Protein AF-A0A8C4V2W6-F1 (afdb_monomer_lite)

Foldseek 3Di:
DDDDDPPDDPPCVVVVVVPPPDDPVPPDQPDWDWDDDLPQQKIWIARPVPRGTPDMDRHNDDDDDDDDDDDPDDDDDQDDDPDPDDRDDDD

Radius of gyration: 19.88 Å; chains: 1; bounding box: 50×43×42 Å

pLDDT: mean 74.64, std 21.14, range [40.97, 97.19]

InterPro domains:
  IPR001870 B30.2/SPRY domain [PS50188] (1-86)
  IPR013320 Concanavalin A-like lectin/glucanase domain superfamily [SSF49899] (11-83)
  IPR043136 B30.2/SPRY domain superfamily [G3DSA:2.60.120.920] (2-81)
  IPR050617 E3 ubiquitin-protein ligases and FN3/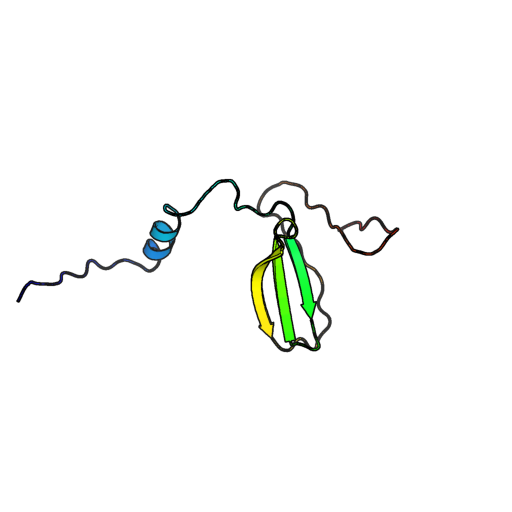SPRY domain-containing proteins [PTHR24099] (7-84)

Structure (mmCIF, N/CA/C/O backbone):
data_AF-A0A8C4V2W6-F1
#
_entry.id   AF-A0A8C4V2W6-F1
#
loop_
_atom_site.group_PDB
_atom_site.id
_atom_site.type_symbol
_atom_site.label_atom_id
_atom_site.label_alt_id
_atom_site.label_comp_id
_atom_site.label_asym_id
_atom_site.label_entity_id
_atom_site.label_seq_id
_atom_site.pdbx_PDB_ins_code
_atom_site.Cartn_x
_atom_site.Cartn_y
_atom_site.Cartn_z
_atom_site.occupancy
_atom_site.B_iso_or_equiv
_atom_site.auth_seq_id
_atom_site.auth_comp_id
_atom_site.auth_asym_id
_atom_site.auth_atom_id
_atom_site.pdbx_PDB_model_num
ATOM 1 N N . VAL A 1 1 ? -38.514 27.601 -28.407 1.00 40.97 1 VAL A N 1
ATOM 2 C CA . VAL A 1 1 ? -37.076 27.552 -28.056 1.00 40.97 1 VAL A CA 1
ATOM 3 C C . VAL A 1 1 ? -36.917 28.154 -26.669 1.00 40.97 1 VAL A C 1
ATOM 5 O O . VAL A 1 1 ? -37.137 29.354 -26.566 1.00 40.97 1 VAL A O 1
ATOM 8 N N . PRO A 1 2 ? -36.626 27.397 -25.600 1.00 42.88 2 PRO A N 1
ATOM 9 C CA . PRO A 1 2 ? -36.130 28.007 -24.377 1.00 42.88 2 PRO A CA 1
ATOM 10 C C . PRO A 1 2 ? -34.596 28.032 -24.408 1.00 42.88 2 PRO A C 1
ATOM 12 O O . PRO A 1 2 ? -33.949 27.029 -24.704 1.00 42.88 2 PRO A O 1
ATOM 15 N N . GLN A 1 3 ? -34.036 29.216 -24.163 1.00 46.38 3 GLN A N 1
ATOM 16 C CA . GLN A 1 3 ? -32.604 29.498 -24.058 1.00 46.38 3 GLN A CA 1
ATOM 17 C C . GLN A 1 3 ? -31.958 28.659 -22.948 1.00 46.38 3 GLN A C 1
ATOM 19 O O . GLN A 1 3 ? -32.285 28.821 -21.775 1.00 46.38 3 GLN A O 1
ATOM 24 N N . SER A 1 4 ? -30.996 27.811 -23.307 1.00 43.28 4 SER A N 1
ATOM 25 C CA . SER A 1 4 ? -30.037 27.246 -22.360 1.00 43.28 4 SER A CA 1
ATOM 26 C C . SER A 1 4 ? -28.887 28.236 -22.170 1.00 43.28 4 SER A C 1
ATOM 28 O O . SER A 1 4 ? -27.994 28.325 -23.013 1.00 43.28 4 SER A O 1
ATOM 30 N N . SER A 1 5 ? -28.902 28.983 -21.070 1.00 44.28 5 SER A N 1
ATOM 31 C CA . SER A 1 5 ? -27.718 29.715 -20.618 1.00 44.28 5 SER A CA 1
ATOM 32 C C . SER A 1 5 ? -26.833 28.751 -19.835 1.00 44.28 5 SER A C 1
ATOM 34 O O . SER A 1 5 ? -27.136 28.412 -18.693 1.00 44.28 5 SER A O 1
ATOM 36 N N . ILE A 1 6 ? -25.752 28.281 -20.457 1.00 44.78 6 ILE A N 1
ATOM 37 C CA . ILE A 1 6 ? -24.688 27.560 -19.753 1.00 44.78 6 ILE A CA 1
ATOM 38 C C . ILE A 1 6 ? -23.882 28.613 -18.990 1.00 44.78 6 ILE A C 1
ATOM 40 O O . ILE A 1 6 ? -23.078 29.339 -19.571 1.00 44.78 6 ILE A O 1
ATOM 44 N N . LEU A 1 7 ? -24.133 28.726 -17.686 1.00 49.38 7 LEU A N 1
ATOM 45 C CA . LEU A 1 7 ? -23.199 29.365 -16.764 1.00 49.38 7 LEU A CA 1
ATOM 46 C C . LEU A 1 7 ? -21.939 28.494 -16.730 1.00 49.38 7 LEU A C 1
ATOM 48 O O . LEU A 1 7 ? -22.007 27.318 -16.379 1.00 49.38 7 LEU A O 1
ATOM 52 N N . GLY A 1 8 ? -20.813 29.061 -17.164 1.00 52.41 8 GLY A N 1
ATOM 53 C CA . GLY A 1 8 ? -19.520 28.387 -17.188 1.00 52.41 8 GLY A CA 1
ATOM 54 C C . GLY A 1 8 ? -19.110 27.967 -15.782 1.00 52.41 8 GLY A C 1
ATOM 55 O O . GLY A 1 8 ? -18.709 28.798 -14.971 1.00 52.41 8 GLY A O 1
ATOM 56 N N . LEU A 1 9 ? -19.233 26.676 -15.498 1.00 51.31 9 LEU A N 1
ATOM 57 C CA . LEU A 1 9 ? -18.681 26.063 -14.304 1.00 51.31 9 LEU A CA 1
ATOM 58 C C . LEU A 1 9 ? -17.224 25.701 -14.603 1.00 51.31 9 LEU A C 1
ATOM 60 O O . LEU A 1 9 ? -16.954 24.902 -15.497 1.00 51.31 9 LEU A O 1
ATOM 64 N N . SER A 1 10 ? -16.287 26.338 -13.898 1.00 57.91 10 SER A N 1
ATOM 65 C CA . SER A 1 10 ? -14.869 25.976 -13.950 1.00 57.91 10 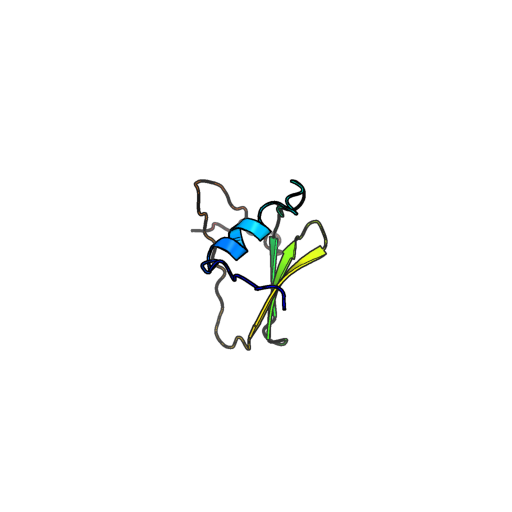SER A CA 1
ATOM 66 C C . SER A 1 10 ? -14.656 24.563 -13.405 1.00 57.91 10 SER A C 1
ATOM 68 O O . SER A 1 10 ? -15.400 24.125 -12.527 1.00 57.91 10 SER A O 1
ATOM 70 N N . ASP A 1 11 ? -13.600 23.885 -13.862 1.00 54.09 11 ASP A N 1
ATOM 71 C CA . ASP A 1 11 ? -13.269 22.479 -13.553 1.00 54.09 11 ASP A CA 1
ATOM 72 C C . ASP A 1 11 ? -13.302 22.109 -12.054 1.00 54.09 11 ASP A C 1
ATOM 74 O O . ASP A 1 11 ? -13.485 20.951 -11.684 1.00 54.09 11 ASP A O 1
ATOM 78 N N . THR A 1 12 ? -13.176 23.092 -11.164 1.00 53.09 12 THR A N 1
ATOM 79 C CA . THR A 1 12 ? -13.225 22.933 -9.707 1.00 53.09 12 THR A CA 1
ATOM 80 C C . THR A 1 12 ? -14.628 22.765 -9.116 1.00 53.09 12 THR A C 1
ATOM 82 O O . THR A 1 12 ? -14.747 22.246 -8.007 1.00 53.09 12 THR A O 1
ATOM 85 N N . SER A 1 13 ? -15.708 23.151 -9.805 1.00 50.94 13 SER A N 1
ATOM 86 C CA . SER A 1 13 ? -17.056 23.070 -9.214 1.00 50.94 13 SER A CA 1
ATOM 87 C C . SER A 1 13 ? -17.610 21.642 -9.174 1.00 50.94 13 SER A C 1
ATOM 89 O O . SER A 1 13 ? -18.447 21.340 -8.323 1.00 50.94 13 SER A O 1
ATOM 91 N N . TRP A 1 14 ? -17.133 20.758 -10.060 1.00 47.12 14 TRP A N 1
ATOM 92 C CA . TRP A 1 14 ? -17.469 19.331 -10.034 1.00 47.12 14 TRP A CA 1
ATOM 93 C C . TRP A 1 14 ? -16.968 18.652 -8.756 1.00 47.12 14 TRP A C 1
ATOM 95 O O . TRP A 1 14 ? -17.675 17.825 -8.184 1.00 47.12 14 TRP A O 1
ATOM 105 N N . PHE A 1 15 ? -15.793 19.049 -8.260 1.00 50.66 15 PHE A N 1
ATOM 106 C CA . PHE A 1 15 ? -15.236 18.511 -7.017 1.00 50.66 15 PHE A CA 1
ATOM 107 C C . PHE A 1 15 ? -16.037 18.946 -5.786 1.00 50.66 15 PHE A C 1
ATOM 109 O O . PHE A 1 15 ? -16.242 18.151 -4.871 1.00 50.66 15 PHE A O 1
ATOM 116 N N . SER A 1 16 ? -16.549 20.178 -5.781 1.00 49.12 16 SER A N 1
ATOM 117 C CA . SER A 1 16 ? -17.320 20.704 -4.650 1.00 49.12 16 SER A CA 1
ATOM 118 C C . SER A 1 16 ? -18.712 20.083 -4.539 1.00 49.12 16 SER A C 1
ATOM 120 O O . SER A 1 16 ? -19.190 19.871 -3.427 1.00 49.12 16 SER A O 1
ATOM 122 N N . LEU A 1 17 ? -19.360 19.744 -5.662 1.00 46.62 17 LEU A N 1
ATOM 123 C CA . LEU A 1 17 ? -20.680 19.109 -5.626 1.00 46.62 17 LEU A CA 1
ATOM 124 C C . LEU A 1 17 ? -20.627 17.614 -5.260 1.00 46.62 17 LEU A C 1
ATOM 126 O O . LEU A 1 17 ? -21.610 17.075 -4.765 1.00 46.62 17 LEU A O 1
ATOM 130 N N . ALA A 1 18 ? -19.486 16.948 -5.434 1.00 52.69 18 ALA A N 1
ATOM 131 C CA . ALA A 1 18 ? -19.307 15.567 -4.984 1.00 52.69 18 ALA A CA 1
ATOM 132 C C . ALA A 1 18 ? -19.092 15.452 -3.459 1.00 52.69 18 ALA A C 1
ATOM 134 O O . ALA A 1 18 ? -19.267 14.378 -2.888 1.00 52.69 18 ALA A O 1
ATOM 135 N N . ALA A 1 19 ? -18.729 16.550 -2.786 1.00 50.62 19 ALA A N 1
ATOM 136 C CA . ALA A 1 19 ? -18.332 16.527 -1.379 1.00 50.62 19 ALA A CA 1
ATOM 137 C C . ALA A 1 19 ? -19.499 16.550 -0.370 1.00 50.62 19 ALA A C 1
ATOM 139 O O . ALA A 1 19 ? -19.279 16.249 0.801 1.00 50.62 19 ALA A O 1
ATOM 140 N N . TRP A 1 20 ? -20.726 16.894 -0.783 1.00 45.06 20 TRP A N 1
ATOM 141 C CA . TRP A 1 20 ? -21.836 17.176 0.145 1.00 45.06 20 TRP A CA 1
ATOM 1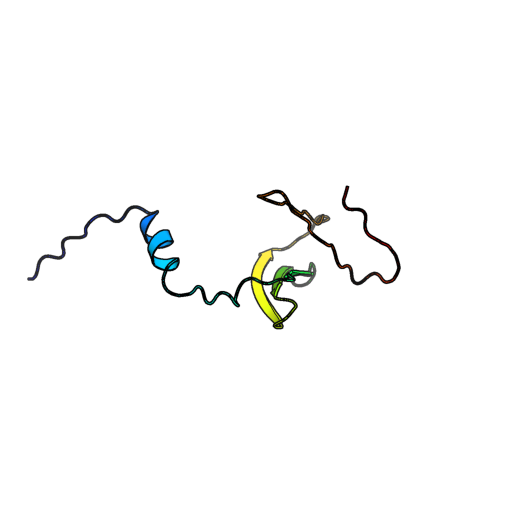42 C C . TRP A 1 20 ? -22.970 16.143 0.155 1.00 45.06 20 TRP A C 1
ATOM 144 O O . TRP A 1 20 ? -23.817 16.232 1.038 1.00 45.06 20 TRP A O 1
ATOM 154 N N . GLU A 1 21 ? -22.972 15.127 -0.719 1.00 45.56 21 GLU A N 1
ATOM 155 C CA . GLU A 1 21 ? -24.028 14.095 -0.689 1.00 45.56 21 GLU A CA 1
ATOM 156 C C . GLU A 1 21 ? -23.636 12.708 -0.163 1.00 45.56 21 GLU A C 1
ATOM 158 O O . GLU A 1 21 ? -24.538 11.920 0.101 1.00 45.56 21 GLU A O 1
ATOM 163 N N . VAL A 1 22 ? -22.368 12.374 0.109 1.00 49.91 22 VAL A N 1
ATOM 164 C CA . VAL A 1 22 ? -22.069 11.080 0.764 1.00 49.91 22 VAL A CA 1
ATOM 165 C C . VAL A 1 22 ? -20.841 11.150 1.670 1.00 49.91 22 VAL A C 1
ATOM 167 O O . VAL A 1 22 ? -19.774 10.639 1.354 1.00 49.91 22 VAL A O 1
ATOM 170 N N . THR A 1 23 ? -20.982 11.730 2.858 1.00 49.41 23 THR A N 1
ATOM 171 C CA . THR A 1 23 ? -20.063 11.432 3.969 1.00 49.41 23 THR A CA 1
ATOM 172 C C . THR A 1 23 ? -20.858 10.957 5.172 1.00 49.41 23 THR A C 1
ATOM 174 O O . THR A 1 23 ? -21.028 11.647 6.173 1.00 49.41 23 THR A O 1
ATOM 177 N N . CYS A 1 24 ? -21.329 9.711 5.102 1.00 50.09 24 CYS A N 1
ATOM 178 C CA . CYS A 1 24 ? -21.537 8.953 6.328 1.00 50.09 24 CYS A CA 1
ATOM 179 C C . CYS A 1 24 ? -20.166 8.864 7.038 1.00 50.09 24 CYS A C 1
ATOM 181 O O . CYS A 1 24 ? -19.219 8.349 6.436 1.00 50.09 24 CYS A O 1
ATOM 183 N N . PRO A 1 25 ? -20.025 9.307 8.303 1.00 49.28 25 PRO A N 1
ATOM 184 C CA . PRO A 1 25 ? -18.756 9.278 9.049 1.00 49.28 25 PRO A CA 1
ATOM 185 C C . PRO A 1 25 ? -18.107 7.888 9.142 1.00 49.28 25 PRO A C 1
ATOM 187 O O . PRO A 1 25 ? -16.929 7.757 9.456 1.00 49.28 25 PRO A O 1
ATOM 190 N N . SER A 1 26 ? -18.870 6.842 8.832 1.00 50.16 26 SER A N 1
ATOM 191 C CA . SER A 1 26 ? -18.475 5.442 8.852 1.00 50.16 26 SER A CA 1
ATOM 192 C C . SER A 1 26 ? -17.706 4.964 7.611 1.00 50.16 26 SER A C 1
ATOM 194 O O . SER A 1 26 ? -17.481 3.760 7.506 1.00 50.16 26 SER A O 1
ATOM 196 N N . GLN A 1 27 ? -17.338 5.821 6.651 1.00 59.25 27 GLN A N 1
ATOM 197 C CA . GLN A 1 27 ? -16.678 5.384 5.405 1.00 59.25 27 GLN A CA 1
ATOM 198 C C . GLN A 1 27 ? -15.149 5.529 5.376 1.00 59.25 27 GLN A C 1
ATOM 200 O O . GLN A 1 27 ? -14.522 4.999 4.461 1.00 59.25 27 GLN A O 1
ATOM 205 N N . HIS A 1 28 ? -14.530 6.176 6.365 1.00 76.44 28 HIS A N 1
ATOM 206 C CA . HIS A 1 28 ? -13.070 6.273 6.427 1.00 76.44 28 HIS A CA 1
ATOM 207 C C . HIS A 1 28 ? -12.487 4.929 6.895 1.00 76.44 28 HIS A C 1
ATOM 209 O O . HIS A 1 28 ? -12.771 4.524 8.024 1.00 76.44 28 HIS A O 1
ATOM 215 N N . PRO A 1 29 ? -11.717 4.204 6.061 1.00 83.50 29 PRO A N 1
ATOM 216 C CA . PRO A 1 29 ? -11.128 2.933 6.472 1.00 83.50 29 PRO A CA 1
ATOM 217 C C . PRO A 1 29 ? -10.123 3.178 7.602 1.00 83.50 29 PRO A C 1
ATOM 219 O O . PRO A 1 29 ? -9.214 3.992 7.444 1.00 83.50 29 PRO A O 1
ATOM 222 N N . THR A 1 30 ? -10.247 2.466 8.727 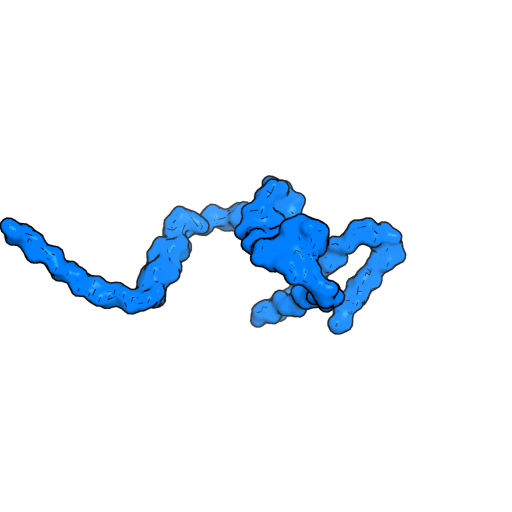1.00 88.31 30 THR A N 1
ATOM 223 C CA . THR A 1 30 ? -9.229 2.547 9.793 1.00 88.31 30 THR A CA 1
ATOM 224 C C . THR A 1 30 ? -8.012 1.684 9.462 1.00 88.31 30 THR A C 1
ATOM 226 O O . THR A 1 30 ? -6.903 1.939 9.932 1.00 88.31 30 THR A O 1
ATOM 229 N N . ARG A 1 31 ? -8.213 0.681 8.595 1.00 90.25 31 ARG A N 1
ATOM 230 C CA . ARG A 1 31 ? -7.178 -0.201 8.064 1.00 90.25 31 ARG A CA 1
ATOM 231 C C . ARG A 1 31 ? -7.336 -0.374 6.559 1.00 90.25 31 ARG A C 1
ATOM 233 O O . ARG A 1 31 ? -8.362 -0.849 6.070 1.00 90.25 31 ARG A O 1
ATOM 240 N N . ILE A 1 32 ? -6.276 -0.038 5.834 1.00 92.44 32 ILE A N 1
ATOM 241 C CA . ILE A 1 32 ? -6.180 -0.247 4.390 1.00 92.44 32 ILE A CA 1
ATOM 242 C C . ILE A 1 32 ? -5.264 -1.441 4.143 1.00 92.44 32 ILE A C 1
ATOM 244 O O . ILE A 1 32 ? -4.133 -1.475 4.625 1.00 92.44 32 ILE A O 1
ATOM 248 N N . GLY A 1 33 ? -5.761 -2.420 3.396 1.00 92.44 33 GLY A N 1
ATOM 249 C CA . GLY A 1 33 ? -4.948 -3.490 2.844 1.00 92.44 33 GLY A CA 1
ATOM 250 C C . GLY A 1 33 ? -4.460 -3.136 1.443 1.00 92.44 33 GLY A C 1
ATOM 251 O O . GLY A 1 33 ? -5.154 -2.455 0.685 1.00 92.44 33 GLY A O 1
ATOM 252 N N . ILE A 1 34 ? -3.254 -3.595 1.111 1.00 93.81 34 ILE A N 1
ATOM 253 C CA . ILE A 1 34 ? -2.606 -3.363 -0.181 1.00 93.81 34 ILE A CA 1
ATOM 254 C C . ILE A 1 34 ? -2.168 -4.718 -0.737 1.00 93.81 34 ILE A C 1
ATOM 256 O O . ILE A 1 34 ? -1.477 -5.470 -0.050 1.00 93.81 34 ILE A O 1
ATOM 260 N N . LEU A 1 35 ? -2.561 -5.028 -1.973 1.00 93.69 35 LEU A N 1
ATOM 261 C CA . LEU A 1 35 ? -2.160 -6.242 -2.683 1.00 93.69 35 LEU A CA 1
ATOM 262 C C . LEU A 1 35 ? -1.507 -5.873 -4.014 1.00 93.69 35 LEU A C 1
ATOM 264 O O . LEU A 1 35 ? -2.160 -5.296 -4.883 1.00 93.69 35 LEU A O 1
ATOM 268 N N . LEU A 1 36 ? -0.238 -6.243 -4.175 1.00 95.62 36 LEU A N 1
ATOM 269 C CA . LEU A 1 36 ? 0.493 -6.148 -5.434 1.00 95.62 36 LEU A CA 1
ATOM 270 C C . LEU A 1 36 ? 0.598 -7.539 -6.071 1.00 95.62 36 LEU A C 1
ATOM 272 O O . LEU A 1 36 ? 1.284 -8.414 -5.550 1.00 95.62 36 LEU A O 1
ATOM 276 N N . ASP A 1 37 ? -0.075 -7.724 -7.203 1.00 95.50 37 ASP A N 1
ATOM 277 C CA . ASP A 1 37 ? -0.068 -8.946 -8.004 1.00 95.50 37 ASP A CA 1
ATOM 278 C C . ASP A 1 37 ? 0.662 -8.692 -9.332 1.00 95.50 37 ASP A C 1
ATOM 280 O O . ASP A 1 37 ? 0.106 -8.124 -10.278 1.00 95.50 37 ASP A O 1
ATOM 284 N N . TYR A 1 38 ? 1.925 -9.122 -9.401 1.00 96.38 38 TYR A N 1
ATOM 285 C CA . TYR A 1 38 ? 2.752 -9.007 -10.606 1.00 96.38 38 TYR A CA 1
ATOM 286 C C . TYR A 1 38 ? 2.230 -9.873 -11.755 1.00 96.38 38 TYR A C 1
ATOM 288 O O . TYR A 1 38 ? 2.251 -9.442 -12.906 1.00 96.38 38 TYR A O 1
ATOM 296 N N . SER A 1 39 ? 1.738 -11.078 -11.454 1.00 96.50 39 SER A N 1
ATOM 297 C CA . SER A 1 39 ? 1.267 -12.019 -12.474 1.00 96.50 39 SER A CA 1
ATOM 298 C C . SER A 1 39 ? -0.021 -11.521 -13.125 1.00 96.50 39 SER A C 1
ATOM 300 O O . SER A 1 39 ? -0.166 -11.572 -14.345 1.00 96.50 39 SER A O 1
ATOM 302 N N . GLY A 1 40 ? -0.961 -11.028 -12.317 1.00 95.75 40 GLY A N 1
ATOM 303 C CA . GLY A 1 40 ? -2.220 -10.457 -12.789 1.00 95.75 40 GLY A CA 1
ATOM 304 C C . GLY A 1 40 ? -2.113 -9.009 -13.269 1.00 95.75 40 GLY A C 1
ATOM 305 O O . GLY A 1 40 ? -3.074 -8.507 -13.862 1.00 95.75 40 GLY A O 1
ATOM 306 N N . GLY A 1 41 ? -0.977 -8.344 -13.027 1.00 96.81 41 GLY A N 1
ATOM 307 C CA . GLY A 1 41 ? -0.706 -6.961 -13.419 1.00 96.81 41 GLY A CA 1
ATOM 308 C C . GLY A 1 41 ? -1.593 -5.952 -12.690 1.00 96.81 41 GLY A C 1
ATOM 309 O O . GLY A 1 41 ? -2.222 -5.099 -13.328 1.00 96.81 41 GLY A O 1
ATOM 310 N N . ARG A 1 42 ? -1.741 -6.094 -11.366 1.00 96.81 42 ARG A N 1
ATOM 311 C CA . ARG A 1 42 ? -2.673 -5.277 -10.574 1.00 96.81 42 ARG A CA 1
ATOM 312 C C . ARG A 1 42 ? -2.090 -4.852 -9.236 1.00 96.81 42 ARG A C 1
ATOM 314 O O . ARG A 1 42 ? -1.428 -5.628 -8.559 1.00 96.81 42 ARG A O 1
ATOM 321 N N . LEU A 1 43 ? -2.428 -3.630 -8.841 1.00 96.94 43 LEU A N 1
ATOM 322 C CA . LEU A 1 43 ? -2.271 -3.126 -7.481 1.00 96.94 43 LEU A CA 1
ATOM 323 C C . LEU A 1 43 ? -3.660 -2.776 -6.947 1.00 96.94 43 LEU A C 1
ATOM 325 O O . LEU A 1 43 ? -4.380 -1.995 -7.570 1.00 96.94 43 LEU A O 1
ATOM 329 N N . LEU A 1 44 ? -4.044 -3.371 -5.823 1.00 94.88 44 LEU A N 1
ATOM 330 C CA . LEU A 1 44 ? -5.358 -3.210 -5.209 1.00 94.88 44 LEU A CA 1
ATOM 331 C C . LEU A 1 44 ? -5.222 -2.588 -3.822 1.00 94.88 44 LEU A C 1
ATOM 333 O O . LEU A 1 44 ? -4.371 -2.998 -3.035 1.00 94.88 44 LEU A O 1
ATOM 337 N N . PHE A 1 45 ? -6.116 -1.651 -3.521 1.00 94.94 45 PHE A N 1
ATOM 338 C CA . PHE A 1 45 ? -6.316 -1.078 -2.195 1.00 94.94 45 PHE A CA 1
ATOM 339 C C . PHE A 1 45 ? -7.706 -1.473 -1.713 1.00 94.94 45 PHE A C 1
ATOM 341 O O . PHE A 1 45 ? -8.685 -1.291 -2.440 1.00 94.94 45 PHE A O 1
ATOM 348 N N . PHE A 1 46 ? -7.812 -2.000 -0.499 1.00 92.12 46 PHE A N 1
ATOM 349 C CA . PHE A 1 46 ? -9.080 -2.454 0.063 1.00 92.12 46 PHE A CA 1
ATOM 350 C C . PHE A 1 46 ? -9.264 -1.990 1.506 1.00 92.12 46 PHE A C 1
ATOM 352 O O . PHE A 1 46 ? -8.302 -1.832 2.255 1.00 92.12 46 PHE A O 1
ATOM 359 N N . ASN A 1 47 ? -10.517 -1.782 1.903 1.00 91.38 47 ASN A N 1
ATOM 360 C CA . ASN A 1 47 ? -10.886 -1.634 3.300 1.00 91.38 47 ASN A CA 1
ATOM 361 C C . ASN A 1 47 ? -10.780 -3.017 3.948 1.00 91.38 47 ASN A C 1
ATOM 363 O O . ASN A 1 47 ? -11.598 -3.897 3.677 1.00 91.38 47 ASN A O 1
ATOM 367 N N . ALA A 1 48 ? -9.765 -3.205 4.788 1.00 88.69 48 ALA A N 1
ATOM 368 C CA . ALA A 1 48 ? -9.477 -4.496 5.404 1.00 88.69 48 ALA A CA 1
ATOM 369 C C . ALA A 1 48 ? -10.525 -4.919 6.447 1.00 88.69 48 ALA A C 1
ATOM 371 O O . ALA A 1 48 ? -10.562 -6.080 6.830 1.00 88.69 48 ALA A O 1
ATOM 372 N N . GLU A 1 49 ? -11.373 -3.998 6.904 1.00 89.56 49 GLU A N 1
ATOM 373 C CA . GLU A 1 49 ? -12.438 -4.282 7.870 1.00 89.56 49 GLU A CA 1
ATOM 374 C C . GLU A 1 49 ? -13.737 -4.722 7.187 1.00 89.56 49 GLU A C 1
ATOM 376 O O . GLU A 1 49 ? -14.586 -5.344 7.817 1.00 89.56 49 GLU A O 1
ATOM 381 N N . ARG A 1 50 ? -13.922 -4.357 5.912 1.00 84.19 50 ARG A N 1
ATOM 382 C CA . ARG A 1 50 ? -15.187 -4.535 5.178 1.00 84.19 50 ARG A CA 1
ATOM 383 C C . ARG A 1 50 ? -15.062 -5.329 3.885 1.00 84.19 50 ARG A C 1
ATOM 385 O O . ARG A 1 50 ? -16.027 -5.386 3.132 1.00 84.19 50 ARG A O 1
ATOM 392 N N . GLU A 1 51 ? -13.877 -5.865 3.603 1.00 80.19 51 GLU A N 1
ATOM 393 C CA . GLU A 1 51 ? -13.581 -6.635 2.385 1.00 80.19 51 GLU A CA 1
ATOM 394 C C . GLU A 1 51 ? -13.972 -5.901 1.085 1.00 80.19 51 GLU A C 1
ATOM 396 O O . GLU A 1 51 ? -14.328 -6.503 0.074 1.00 80.19 51 GLU A O 1
ATOM 401 N N . LEU A 1 52 ? -13.899 -4.567 1.102 1.00 89.62 52 LEU A N 1
ATOM 402 C CA . LEU A 1 52 ? -14.319 -3.716 -0.008 1.00 89.62 52 LEU A CA 1
ATOM 403 C C . LEU A 1 52 ? -13.103 -3.183 -0.762 1.00 89.62 52 LEU A C 1
ATOM 405 O O . LEU A 1 52 ? -12.246 -2.533 -0.163 1.00 89.62 52 LEU A O 1
ATOM 409 N N . VAL A 1 53 ? -13.051 -3.379 -2.082 1.00 90.88 53 VAL A N 1
ATOM 410 C CA . VAL A 1 53 ? -12.037 -2.738 -2.933 1.00 90.88 53 VAL A CA 1
ATOM 411 C C . VAL A 1 53 ? -12.320 -1.240 -3.014 1.00 90.88 53 VAL A C 1
ATOM 413 O O . VAL A 1 53 ? -13.390 -0.824 -3.448 1.00 90.88 53 VAL A O 1
ATOM 416 N N . LEU A 1 54 ? -11.340 -0.437 -2.607 1.00 91.81 54 LEU A N 1
ATOM 417 C CA . LEU A 1 54 ? -11.393 1.022 -2.643 1.00 91.81 54 LEU A CA 1
ATOM 418 C C . LEU A 1 54 ? -10.832 1.559 -3.959 1.00 91.81 54 LEU A C 1
ATOM 420 O O . LEU A 1 54 ? -11.377 2.496 -4.534 1.00 91.81 54 LEU A O 1
ATOM 424 N N . PHE A 1 55 ? -9.736 0.965 -4.438 1.00 93.81 55 PHE A N 1
ATOM 425 C CA . PHE A 1 55 ? -9.067 1.409 -5.654 1.00 93.81 55 PHE A CA 1
ATOM 426 C C . PHE A 1 55 ? -8.261 0.286 -6.310 1.00 93.81 55 PHE A C 1
ATOM 428 O O . PHE A 1 55 ? -7.772 -0.623 -5.635 1.00 93.81 55 PHE A O 1
ATOM 435 N N . ALA A 1 56 ? -8.108 0.360 -7.632 1.00 94.94 56 ALA A N 1
ATOM 436 C CA . ALA A 1 56 ? -7.377 -0.621 -8.418 1.00 94.94 56 ALA A CA 1
ATOM 437 C C . ALA A 1 56 ? -6.591 0.046 -9.550 1.00 94.94 56 ALA A C 1
ATOM 439 O O . ALA A 1 56 ? -7.154 0.778 -10.363 1.00 94.94 56 ALA A O 1
ATOM 440 N N . ILE A 1 57 ? -5.308 -0.288 -9.652 1.00 96.19 57 ILE A N 1
ATOM 441 C CA . ILE A 1 57 ? -4.455 0.050 -10.793 1.00 96.19 57 ILE A CA 1
ATOM 442 C C . ILE A 1 57 ? -4.224 -1.221 -11.600 1.00 96.19 57 ILE A C 1
ATOM 444 O O . ILE A 1 57 ? -3.906 -2.271 -11.039 1.00 96.19 57 ILE A O 1
ATOM 448 N N . ARG A 1 58 ? -4.362 -1.123 -12.924 1.00 97.19 58 ARG A N 1
ATOM 449 C CA . ARG A 1 58 ? -3.976 -2.178 -13.866 1.00 97.19 58 ARG A CA 1
ATOM 450 C C . ARG A 1 58 ? -2.713 -1.747 -14.591 1.00 97.19 58 ARG A C 1
ATOM 452 O O . ARG A 1 58 ? -2.745 -0.803 -15.375 1.00 97.19 58 ARG A O 1
ATOM 459 N N . HIS A 1 59 ? -1.613 -2.425 -14.308 1.00 95.62 59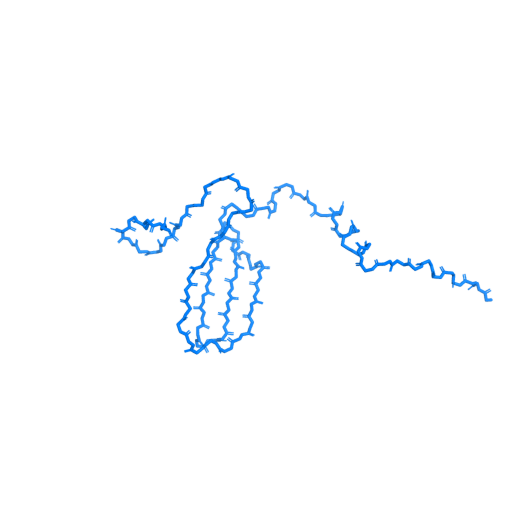 HIS A N 1
ATOM 460 C CA . HIS A 1 59 ? -0.316 -2.139 -14.894 1.00 95.62 59 HIS A CA 1
ATOM 461 C C . HIS A 1 59 ? 0.565 -3.386 -14.839 1.00 95.62 59 HIS A C 1
ATOM 463 O O . HIS A 1 59 ? 0.523 -4.147 -13.874 1.00 95.62 59 HIS A O 1
ATOM 469 N N . LYS A 1 60 ? 1.380 -3.600 -15.872 1.00 96.56 60 LYS A N 1
ATOM 470 C CA . LYS A 1 60 ? 2.355 -4.688 -15.877 1.00 96.56 60 LYS A CA 1
ATOM 471 C C . LYS A 1 60 ? 3.608 -4.238 -15.130 1.00 96.56 60 LYS A C 1
ATOM 473 O O . LYS A 1 60 ? 4.513 -3.673 -15.730 1.00 96.56 60 LYS A O 1
ATOM 478 N N . PHE A 1 61 ? 3.639 -4.499 -13.830 1.00 95.06 61 PHE A N 1
ATOM 479 C CA . PHE A 1 61 ? 4.818 -4.270 -13.002 1.00 95.06 61 PHE A CA 1
ATOM 480 C C . PHE A 1 61 ? 5.920 -5.262 -13.395 1.00 95.06 61 PHE A C 1
ATOM 482 O O . PHE A 1 61 ? 5.671 -6.465 -13.469 1.00 95.06 61 PHE A O 1
ATOM 489 N N . THR A 1 62 ? 7.120 -4.766 -13.686 1.00 95.62 62 THR A N 1
ATOM 490 C CA . THR A 1 62 ? 8.286 -5.593 -14.057 1.00 95.62 62 THR A CA 1
ATOM 491 C C . THR A 1 62 ? 9.466 -5.395 -13.124 1.00 95.62 62 THR A C 1
ATOM 493 O O . THR A 1 62 ? 10.226 -6.332 -12.899 1.00 95.62 62 THR A O 1
ATOM 496 N N . ASP A 1 63 ? 9.590 -4.196 -12.565 1.00 96.38 63 ASP A N 1
ATOM 497 C CA . ASP A 1 63 ? 10.674 -3.834 -11.664 1.00 96.38 63 ASP A CA 1
ATOM 498 C C . ASP A 1 63 ? 10.266 -4.041 -10.205 1.00 96.38 63 ASP A C 1
ATOM 500 O O . ASP A 1 63 ? 9.079 -4.124 -9.878 1.00 96.38 63 ASP A O 1
ATOM 504 N N . ALA A 1 64 ? 11.258 -4.106 -9.316 1.00 94.81 64 ALA A N 1
ATOM 505 C CA . ALA A 1 64 ? 11.010 -4.178 -7.884 1.00 94.81 64 ALA A CA 1
ATOM 506 C C . ALA A 1 64 ? 10.218 -2.949 -7.405 1.00 94.81 64 ALA A C 1
ATOM 508 O O . ALA A 1 64 ? 10.635 -1.806 -7.586 1.00 94.81 64 ALA A O 1
ATOM 509 N N . ALA A 1 65 ? 9.085 -3.196 -6.754 1.00 92.94 65 ALA A N 1
ATOM 510 C CA . ALA A 1 65 ? 8.297 -2.173 -6.084 1.00 92.94 65 ALA A CA 1
ATOM 511 C C . ALA A 1 65 ? 8.654 -2.096 -4.597 1.00 92.94 65 ALA A C 1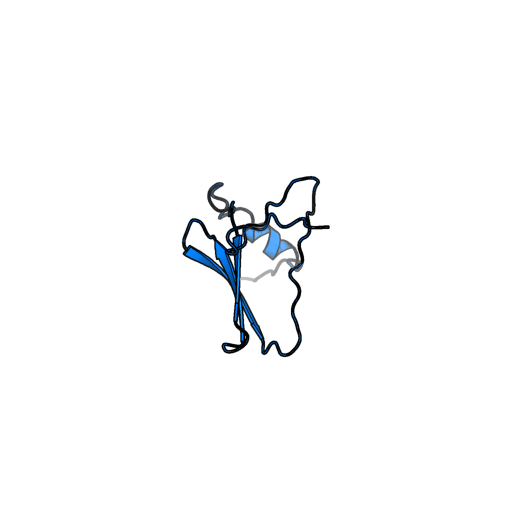
ATOM 513 O O . ALA A 1 65 ? 8.795 -3.119 -3.923 1.00 92.94 65 ALA A O 1
ATOM 514 N N . HIS A 1 66 ? 8.723 -0.874 -4.075 1.00 92.62 66 HIS A N 1
ATOM 515 C CA . HIS A 1 66 ? 8.946 -0.611 -2.659 1.00 92.62 66 HIS A CA 1
ATOM 516 C C . HIS A 1 66 ? 7.689 0.015 -2.045 1.00 92.62 66 HIS A C 1
ATOM 518 O O . HIS A 1 66 ? 7.116 0.927 -2.648 1.00 92.62 66 HIS A O 1
ATOM 524 N N . PRO A 1 67 ? 7.235 -0.447 -0.866 1.00 90.31 67 PRO A N 1
ATOM 525 C CA . PRO A 1 67 ? 6.136 0.206 -0.173 1.00 90.31 67 PRO A CA 1
ATOM 526 C C . PRO A 1 67 ? 6.564 1.614 0.255 1.00 90.31 67 PRO A C 1
ATOM 528 O O . PRO A 1 67 ? 7.668 1.807 0.760 1.00 90.31 67 PRO A O 1
ATOM 531 N N . ALA A 1 68 ? 5.679 2.589 0.068 1.00 91.88 68 ALA A N 1
ATOM 532 C CA . ALA A 1 68 ? 5.895 3.975 0.462 1.00 91.88 68 ALA A CA 1
ATOM 533 C C . ALA A 1 68 ? 4.701 4.466 1.282 1.00 91.88 68 ALA A C 1
ATOM 535 O O . ALA A 1 68 ? 3.549 4.190 0.943 1.00 91.88 68 ALA A O 1
ATOM 536 N N . PHE A 1 69 ? 4.985 5.204 2.354 1.00 88.81 69 PHE A N 1
ATOM 537 C CA . PHE A 1 69 ? 3.982 5.736 3.270 1.00 88.81 69 PHE A CA 1
ATOM 538 C C . PHE A 1 69 ? 4.264 7.212 3.514 1.00 88.81 69 PHE A C 1
ATOM 540 O O . PHE A 1 69 ? 5.411 7.607 3.707 1.00 88.81 69 PHE A O 1
ATOM 547 N N . ALA A 1 70 ? 3.211 8.020 3.519 1.00 89.50 70 ALA A N 1
ATOM 548 C CA . ALA A 1 70 ? 3.298 9.439 3.810 1.00 89.50 70 ALA A CA 1
ATOM 549 C C . ALA A 1 70 ? 2.111 9.852 4.678 1.00 89.50 70 ALA A C 1
ATOM 551 O O . ALA A 1 70 ? 1.003 9.335 4.531 1.00 89.50 70 ALA A O 1
ATOM 552 N N . LEU A 1 71 ? 2.363 10.795 5.578 1.00 89.06 71 LEU A N 1
ATOM 553 C CA . LEU A 1 71 ? 1.355 11.431 6.408 1.00 89.06 71 LEU A CA 1
ATOM 554 C C . LEU A 1 71 ? 1.285 12.908 6.026 1.00 89.06 71 LEU A C 1
ATOM 556 O O . LEU A 1 71 ? 2.288 13.611 6.101 1.00 89.06 71 LEU A O 1
ATOM 560 N N . GLU A 1 72 ? 0.104 13.380 5.628 1.00 88.25 72 GLU A N 1
ATOM 561 C CA . GLU A 1 72 ? -0.113 14.804 5.325 1.00 88.25 72 GLU A CA 1
ATOM 562 C C . GLU A 1 72 ? -0.009 15.671 6.591 1.00 88.25 72 GLU A C 1
ATOM 564 O O . GLU A 1 72 ? 0.458 16.807 6.556 1.00 88.25 72 GLU A O 1
ATOM 569 N N . LYS A 1 73 ? -0.436 15.121 7.732 1.00 90.00 73 LYS A N 1
ATOM 570 C CA . LYS A 1 73 ? -0.434 15.773 9.045 1.00 90.00 73 LYS A CA 1
ATOM 571 C C . LYS A 1 73 ? 0.288 14.896 10.057 1.00 90.00 73 LYS A C 1
ATOM 573 O O . LYS A 1 73 ? 0.334 13.680 9.898 1.00 90.00 73 LYS A O 1
ATOM 578 N N . ALA A 1 74 ? 0.806 15.506 11.121 1.00 90.00 74 ALA A N 1
ATOM 579 C CA . ALA A 1 74 ? 1.434 14.768 12.213 1.00 90.00 74 ALA A CA 1
ATOM 580 C C . ALA A 1 74 ? 0.492 13.678 12.758 1.00 90.00 74 ALA A C 1
ATOM 582 O O . ALA A 1 74 ? -0.685 13.933 13.020 1.00 90.00 74 ALA A O 1
ATOM 583 N N . GLY A 1 75 ? 1.017 12.464 12.920 1.00 89.75 75 GLY A N 1
ATOM 584 C CA . GLY A 1 75 ? 0.238 11.294 13.307 1.00 89.75 75 GLY A CA 1
ATOM 585 C C . GLY A 1 75 ? 1.086 10.026 13.339 1.00 89.75 75 GLY A C 1
ATOM 586 O O . GLY A 1 75 ? 2.314 10.088 13.291 1.00 89.75 75 GLY A O 1
ATOM 587 N N . MET A 1 76 ? 0.419 8.875 13.420 1.00 89.75 76 MET A N 1
ATOM 588 C CA . MET A 1 76 ? 1.049 7.557 13.457 1.00 89.75 76 MET A CA 1
ATOM 589 C C . MET A 1 76 ? 0.416 6.649 12.404 1.00 89.75 76 MET A C 1
ATOM 591 O O . MET A 1 76 ? -0.807 6.572 12.308 1.00 89.75 76 MET A O 1
ATOM 595 N N . LEU A 1 77 ? 1.253 5.924 11.661 1.00 89.50 77 LEU A N 1
ATOM 596 C CA . LEU A 1 77 ? 0.836 4.786 10.847 1.00 89.50 77 LEU A CA 1
ATOM 597 C C . LEU A 1 77 ? 1.440 3.521 11.444 1.00 89.50 77 LEU A C 1
ATOM 599 O O . LEU A 1 77 ? 2.647 3.444 11.662 1.00 89.50 77 LEU A O 1
ATOM 603 N N . THR A 1 78 ? 0.604 2.518 11.692 1.00 90.81 78 THR A N 1
ATOM 604 C CA . THR A 1 78 ? 1.067 1.197 12.116 1.00 90.81 78 THR A CA 1
ATOM 605 C C . THR A 1 78 ? 1.062 0.266 10.918 1.00 90.81 78 THR A C 1
ATOM 607 O O . THR A 1 78 ? 0.015 0.002 10.329 1.00 90.81 78 THR A O 1
ATOM 610 N N . LEU A 1 79 ? 2.238 -0.249 10.563 1.00 89.44 79 LEU A N 1
ATOM 611 C CA . LEU A 1 79 ? 2.366 -1.240 9.507 1.00 89.44 79 LEU A CA 1
ATOM 612 C C . LEU A 1 79 ? 2.069 -2.633 10.071 1.00 89.44 79 LEU A C 1
ATOM 614 O O . LEU A 1 79 ? 2.787 -3.127 10.937 1.00 89.44 79 LEU A O 1
ATOM 618 N N . CYS A 1 80 ? 1.020 -3.274 9.559 1.00 87.81 80 CYS A N 1
ATOM 619 C CA . CYS A 1 80 ? 0.732 -4.677 9.835 1.00 87.81 80 CYS A CA 1
ATOM 620 C C . CYS A 1 80 ? 1.174 -5.516 8.638 1.00 87.81 80 CYS A C 1
ATOM 622 O O . CYS A 1 80 ? 0.544 -5.467 7.582 1.00 87.81 80 CYS A O 1
ATOM 624 N N . THR A 1 81 ? 2.245 -6.286 8.798 1.00 82.25 81 THR A N 1
ATOM 625 C CA . THR A 1 81 ? 2.658 -7.288 7.813 1.00 82.25 81 THR A CA 1
ATOM 626 C C . THR A 1 81 ? 2.140 -8.660 8.241 1.00 82.25 81 THR A C 1
ATOM 628 O O . THR A 1 81 ? 1.987 -8.932 9.428 1.00 82.25 81 THR A O 1
ATOM 631 N N . GLY A 1 82 ? 1.878 -9.551 7.281 1.00 71.06 82 GLY A N 1
ATOM 632 C CA . GLY A 1 82 ? 1.578 -10.963 7.566 1.00 71.06 82 GLY A CA 1
ATOM 633 C C . GLY A 1 82 ? 2.806 -11.777 7.994 1.00 71.06 82 GLY A C 1
ATOM 634 O O . GLY A 1 82 ? 2.753 -13.001 8.000 1.00 71.06 82 GLY A O 1
ATOM 635 N N . MET A 1 83 ? 3.929 -11.113 8.288 1.00 62.12 83 MET A N 1
ATOM 636 C CA . MET A 1 83 ? 5.149 -11.753 8.760 1.00 62.12 83 MET A CA 1
ATOM 637 C C . MET A 1 83 ? 5.061 -11.868 10.277 1.00 62.12 83 MET A C 1
ATOM 639 O O . MET A 1 83 ? 5.248 -10.893 11.003 1.00 62.12 83 MET A O 1
ATOM 643 N N . GLU A 1 84 ? 4.750 -13.064 10.756 1.00 54.84 84 GLU A N 1
ATOM 644 C CA . GLU A 1 84 ? 4.771 -13.359 12.181 1.00 54.84 84 GLU A CA 1
ATOM 645 C C . GLU A 1 84 ? 6.219 -13.224 12.697 1.00 54.84 84 GLU A C 1
ATOM 647 O O . GLU A 1 84 ? 7.116 -13.934 12.245 1.00 54.84 84 GLU A O 1
ATOM 652 N N . GLY A 1 85 ? 6.474 -12.269 13.603 1.00 49.59 85 GLY A N 1
ATOM 653 C CA . GLY A 1 85 ? 7.717 -12.228 14.388 1.00 49.59 85 GLY A CA 1
ATOM 654 C C . GLY A 1 85 ? 8.769 -11.152 14.077 1.00 49.59 85 GLY A C 1
ATOM 655 O O . GLY A 1 85 ? 9.843 -11.216 14.671 1.00 49.59 85 GLY A O 1
ATOM 656 N N . VAL A 1 86 ? 8.512 -10.136 13.240 1.00 46.19 86 VAL A N 1
ATOM 657 C CA . VAL A 1 86 ? 9.451 -8.997 13.096 1.00 46.19 86 VAL A CA 1
ATOM 658 C C . VAL A 1 86 ? 8.708 -7.661 13.217 1.00 46.19 86 VAL A C 1
ATOM 660 O O . VAL A 1 86 ? 7.964 -7.302 12.304 1.00 46.19 86 VAL A O 1
ATOM 663 N N . PRO A 1 87 ? 8.894 -6.886 14.306 1.00 46.44 87 PRO A N 1
ATOM 664 C CA . PRO A 1 87 ? 8.380 -5.525 14.381 1.00 46.44 87 PRO A CA 1
ATOM 665 C C . PRO A 1 87 ? 9.076 -4.684 13.306 1.00 46.44 87 PRO A C 1
ATOM 667 O O . PRO A 1 87 ? 10.275 -4.413 13.390 1.00 46.44 87 PRO A O 1
ATOM 670 N N . GLY A 1 88 ? 8.338 -4.291 12.269 1.00 50.44 88 GLY A N 1
ATOM 671 C CA . GLY A 1 88 ? 8.864 -3.415 11.230 1.00 50.44 88 GLY A CA 1
ATOM 672 C C . GLY A 1 88 ? 9.126 -2.022 11.798 1.00 50.44 88 GLY A C 1
ATOM 673 O O . GLY A 1 88 ? 8.184 -1.283 12.073 1.00 50.44 88 GLY A O 1
ATOM 674 N N . ARG A 1 89 ? 10.398 -1.637 11.961 1.00 46.72 89 ARG A N 1
ATOM 675 C CA . ARG A 1 89 ? 10.760 -0.214 12.030 1.00 46.72 89 ARG A CA 1
ATOM 676 C C . ARG A 1 89 ? 10.610 0.356 10.627 1.00 46.72 89 ARG A C 1
ATOM 678 O O . ARG A 1 89 ? 11.362 -0.016 9.731 1.00 46.72 89 ARG A O 1
ATOM 685 N N . VAL A 1 90 ? 9.647 1.252 10.457 1.00 47.56 90 VAL A N 1
ATOM 686 C CA . VAL A 1 90 ? 9.631 2.176 9.324 1.00 47.56 90 VAL A CA 1
ATOM 687 C C . VAL A 1 90 ? 10.623 3.282 9.691 1.00 47.56 90 VAL A C 1
ATOM 689 O O . VAL A 1 90 ? 10.387 4.012 10.655 1.00 47.56 90 VAL A O 1
ATOM 692 N N . VAL A 1 91 ? 11.786 3.296 9.036 1.00 41.56 91 VAL A N 1
ATOM 693 C CA . VAL A 1 91 ? 12.734 4.427 9.060 1.00 41.56 91 VAL A CA 1
ATOM 694 C C . VAL A 1 91 ? 12.346 5.443 8.004 1.00 41.56 91 VAL A C 1
ATOM 696 O O . VAL A 1 91 ? 11.898 5.001 6.922 1.00 41.56 91 VAL A O 1
#

Sequence (91 aa):
VPQSSILGLSDTSWFSLAAWEVTCPSQHPTRIGILLDYSGGRLLFFNAERELVLFAIRHKFTDAAHPAFALEKAGMLTLCTGMEGVPGRVV

Secondary structure (DSSP, 8-state):
----------TTHHHHHHSSS---GGGS-SSEEEEEETTTTEEEEEETTTTEEEEEEE----SPP------SSS-------S-TT------

Organism: Falco tinnunculus (NCBI:txid100819)